Protein AF-A0A7V1QVH5-F1 (afdb_monomer)

Radius of gyration: 24.71 Å; Cα contacts (8 Å, |Δi|>4): 147; chains: 1; bounding box: 54×42×64 Å

Nearest PDB structures (foldseek):
  7lts-assembly1_C  TM=4.561E-01  e=5.294E+00  Shewanella oneidensis MR-1

Solvent-accessible surface area (backbone atoms only — not comparable to full-atom values): 6541 Å² total; per-residue (Å²): 142,83,83,88,85,90,74,91,79,78,91,80,86,75,92,77,79,94,73,88,73,81,79,69,80,68,86,77,75,68,75,82,64,64,83,45,34,80,68,56,60,80,64,64,81,41,97,46,63,67,25,20,22,31,29,40,50,62,86,35,92,90,54,47,60,48,78,48,78,42,49,52,78,61,49,65,80,40,61,83,36,74,30,20,23,38,19,18,62,64,83,28,71,87,36,72,88,15,42,53,73,54

pLDDT: mean 77.53, std 19.27, range [41.44, 97.69]

Sequence (102 aa):
MSLLRVLIASAMVVGMTLLGGIAVPRAGQAGEVPFGCAAALPLPPPSNPEKATLCHFTGSSSNPFIINEVSNSAVVSHQSHHGDCARSPGLFPSAPDNTVCF

Mean predicted aligned error: 14.35 Å

Secondary structure (DSSP, 8-state):
--------------------------TT------SSGGGGPSPPPPSSTTEEEEEEE---SSS-EEEEEEEHHHHGGGTTSTT-EEE-TTT-TTSGGGEEE-

Structure (mmCIF, N/CA/C/O backbone):
data_AF-A0A7V1QVH5-F1
#
_entry.id   AF-A0A7V1QVH5-F1
#
loop_
_atom_site.group_PDB
_atom_site.id
_atom_site.type_symbol
_atom_site.label_atom_id
_atom_site.label_alt_id
_atom_site.label_comp_id
_atom_site.label_asym_id
_atom_site.label_entity_id
_atom_site.label_seq_id
_atom_site.pdbx_PDB_ins_code
_atom_site.Cartn_x
_atom_site.Cartn_y
_atom_site.Cartn_z
_atom_site.occupancy
_atom_site.B_iso_or_equiv
_atom_site.auth_seq_id
_atom_site.auth_comp_id
_atom_site.auth_asym_id
_atom_site.auth_atom_id
_atom_site.pdbx_PDB_model_num
ATOM 1 N N . MET A 1 1 ? 42.038 2.948 -51.709 1.00 51.84 1 MET A N 1
ATOM 2 C CA . MET A 1 1 ? 42.557 4.269 -51.296 1.00 51.84 1 MET A CA 1
ATOM 3 C C . MET A 1 1 ? 41.860 5.339 -52.120 1.00 51.84 1 MET A C 1
ATOM 5 O O . MET A 1 1 ? 42.203 5.532 -53.274 1.00 51.84 1 MET A O 1
ATOM 9 N N . SER A 1 2 ? 40.844 5.984 -51.553 1.00 51.50 2 SER A N 1
ATOM 10 C CA . SER A 1 2 ? 40.346 7.277 -52.027 1.00 51.50 2 SER A CA 1
ATOM 11 C C . SER A 1 2 ? 39.976 8.061 -50.773 1.00 51.50 2 SER A C 1
ATOM 13 O O . SER A 1 2 ? 38.868 7.993 -50.251 1.00 51.50 2 SER A O 1
ATOM 15 N N . LEU A 1 3 ? 41.021 8.650 -50.192 1.00 52.62 3 LEU A N 1
ATOM 16 C CA . LEU A 1 3 ? 40.914 9.771 -49.273 1.00 52.62 3 LEU A CA 1
ATOM 17 C C . LEU A 1 3 ? 40.379 10.963 -50.073 1.00 52.62 3 LEU A C 1
ATOM 19 O O . LEU A 1 3 ? 40.672 11.065 -51.263 1.00 52.62 3 LEU A O 1
ATOM 23 N N . LEU A 1 4 ? 39.719 11.884 -49.368 1.00 50.78 4 LEU A N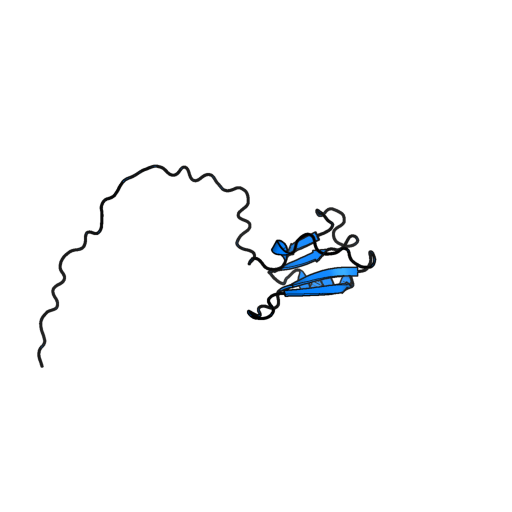 1
ATOM 24 C CA . LEU A 1 4 ? 39.385 13.251 -49.787 1.00 50.78 4 LEU A CA 1
ATOM 25 C C . LEU A 1 4 ? 37.937 13.465 -50.251 1.00 50.78 4 LEU A C 1
ATOM 27 O O . LEU A 1 4 ? 37.633 13.442 -51.440 1.00 50.78 4 LEU A O 1
ATOM 31 N N . ARG A 1 5 ? 37.073 13.778 -49.275 1.00 51.47 5 ARG A N 1
ATOM 32 C CA . ARG A 1 5 ? 36.100 14.892 -49.311 1.00 51.47 5 ARG A CA 1
ATOM 33 C C . ARG A 1 5 ? 35.477 15.081 -47.920 1.00 51.47 5 ARG A C 1
ATOM 35 O O . ARG A 1 5 ? 34.294 14.864 -47.698 1.00 51.47 5 ARG A O 1
ATOM 42 N N . VAL A 1 6 ? 36.324 15.479 -46.969 1.00 49.03 6 VAL A N 1
ATOM 43 C CA . VAL A 1 6 ? 35.904 16.210 -45.766 1.00 49.03 6 VAL A CA 1
ATOM 44 C C . VAL A 1 6 ? 35.931 17.693 -46.135 1.00 49.03 6 VAL A C 1
ATOM 46 O O . VAL A 1 6 ? 37.011 18.240 -46.310 1.00 49.03 6 VAL A O 1
ATOM 49 N N . LEU A 1 7 ? 34.756 18.300 -46.296 1.00 53.25 7 LEU A N 1
ATOM 50 C CA . LEU A 1 7 ? 34.466 19.745 -46.307 1.00 53.25 7 LEU A CA 1
ATOM 51 C C . LEU A 1 7 ? 32.983 19.834 -45.894 1.00 53.25 7 LEU A C 1
ATOM 53 O O . LEU A 1 7 ? 32.103 19.577 -46.705 1.00 53.25 7 LEU A O 1
ATOM 57 N N . ILE A 1 8 ? 32.641 19.825 -44.603 1.00 52.47 8 ILE A N 1
ATOM 58 C CA . ILE A 1 8 ? 32.399 21.021 -43.775 1.00 52.47 8 ILE A CA 1
ATOM 59 C C . ILE A 1 8 ? 31.923 22.219 -44.611 1.00 52.47 8 ILE A C 1
ATOM 61 O O . ILE A 1 8 ? 32.738 22.942 -45.176 1.00 52.47 8 ILE A O 1
ATOM 65 N N . ALA A 1 9 ? 30.609 22.451 -44.639 1.00 49.19 9 ALA A N 1
ATOM 66 C CA . ALA A 1 9 ? 30.029 23.750 -44.958 1.00 49.19 9 ALA A CA 1
ATOM 67 C C . ALA A 1 9 ? 28.696 23.936 -44.214 1.00 49.19 9 ALA A C 1
ATOM 69 O O . ALA A 1 9 ? 27.702 23.277 -44.497 1.00 49.19 9 ALA A O 1
ATOM 70 N N . SER A 1 10 ? 28.746 24.882 -43.280 1.00 50.88 10 SER A N 1
ATOM 71 C CA . SER A 1 10 ? 27.690 25.832 -42.932 1.00 50.88 10 SER A CA 1
ATOM 72 C C . SER A 1 10 ? 26.446 25.325 -42.202 1.00 50.88 10 SER A C 1
ATOM 74 O O . SER A 1 10 ? 25.403 25.014 -42.769 1.00 50.88 10 SER A O 1
ATOM 76 N N . ALA A 1 11 ? 26.558 25.424 -40.878 1.00 52.00 11 ALA A N 1
ATOM 77 C CA . ALA A 1 11 ? 25.476 25.821 -39.995 1.00 52.00 11 ALA A CA 1
ATOM 78 C C . ALA A 1 11 ? 24.720 27.056 -40.526 1.00 52.00 11 ALA A C 1
ATOM 80 O O . ALA A 1 11 ? 25.348 28.020 -40.955 1.00 52.00 11 ALA A O 1
ATOM 81 N N . MET A 1 12 ? 23.390 27.032 -40.438 1.00 46.16 12 MET A N 1
ATOM 82 C CA . MET A 1 12 ? 22.560 28.015 -39.718 1.00 46.16 12 MET A CA 1
ATOM 83 C C . MET A 1 12 ? 21.093 27.616 -39.913 1.00 46.16 12 MET A C 1
ATOM 85 O O . MET A 1 12 ? 20.412 28.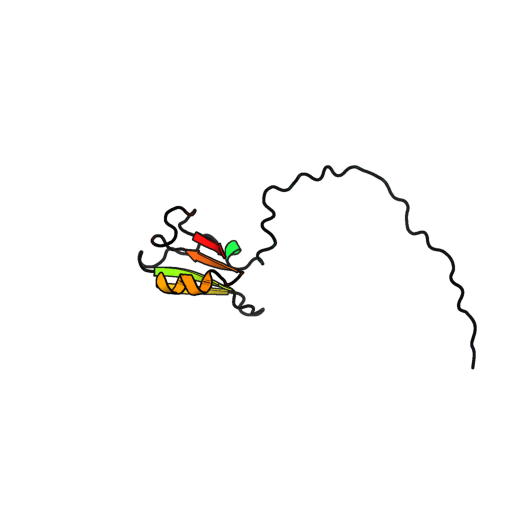026 -40.850 1.00 46.16 12 MET A O 1
ATOM 89 N N . VAL A 1 13 ? 20.633 26.746 -39.017 1.00 56.66 13 VAL A N 1
ATOM 90 C CA . VAL A 1 13 ? 19.220 26.423 -38.832 1.00 56.66 13 VAL A CA 1
ATOM 91 C C . VAL A 1 13 ? 18.549 27.627 -38.172 1.00 56.66 13 VAL A C 1
ATOM 93 O O . VAL A 1 13 ? 18.890 27.997 -37.055 1.00 56.66 13 VAL A O 1
ATOM 96 N N . VAL A 1 14 ? 17.601 28.201 -38.913 1.00 54.47 14 VAL A N 1
ATOM 97 C CA . VAL A 1 14 ? 16.332 28.774 -38.441 1.00 54.47 14 VAL A CA 1
ATOM 98 C C . VAL A 1 14 ? 16.443 29.899 -37.408 1.00 54.47 14 VAL A C 1
ATOM 100 O O . VAL A 1 14 ? 16.458 29.690 -36.198 1.00 54.47 14 VAL A O 1
ATOM 103 N N . GLY A 1 15 ? 16.362 31.130 -37.913 1.00 53.22 15 GLY A N 1
ATOM 104 C CA . GLY A 1 15 ? 15.721 32.204 -37.167 1.00 53.22 15 GLY A CA 1
ATOM 105 C C . GLY A 1 15 ? 14.207 31.997 -37.179 1.00 53.22 15 GLY A C 1
ATOM 106 O O . GLY A 1 15 ? 13.613 31.939 -38.251 1.00 53.22 15 GLY A O 1
ATOM 107 N N . MET A 1 16 ? 13.583 31.901 -36.003 1.00 56.47 16 MET A N 1
ATOM 108 C CA . MET A 1 16 ? 12.146 32.135 -35.849 1.00 56.47 16 MET A CA 1
ATOM 109 C C . MET A 1 16 ? 11.823 32.542 -34.400 1.00 56.47 16 MET A C 1
ATOM 111 O O . MET A 1 16 ? 11.758 31.723 -33.491 1.00 56.47 16 MET A O 1
ATOM 115 N N . THR A 1 17 ? 11.630 33.853 -34.241 1.00 57.88 17 THR A N 1
ATOM 116 C CA . THR A 1 17 ? 10.645 34.529 -33.375 1.00 57.88 17 THR A CA 1
ATOM 117 C C . THR A 1 17 ? 10.643 34.286 -31.860 1.00 57.88 17 THR A C 1
ATOM 119 O O . THR A 1 17 ? 10.129 33.289 -31.359 1.00 57.88 17 THR A O 1
ATOM 122 N N . LEU A 1 18 ? 11.059 35.338 -31.139 1.00 63.81 18 LEU A N 1
ATOM 123 C CA . LEU A 1 18 ? 10.596 35.668 -29.793 1.00 63.81 18 LEU A CA 1
ATOM 124 C C . LEU A 1 18 ? 9.069 35.850 -29.783 1.00 63.81 18 LEU A C 1
ATOM 126 O O . LEU A 1 18 ? 8.563 36.764 -30.429 1.00 63.81 18 LEU A O 1
ATOM 130 N N . LEU A 1 19 ? 8.368 35.072 -28.962 1.00 61.12 19 LEU A N 1
ATOM 131 C CA . LEU A 1 19 ? 7.114 35.460 -28.316 1.00 61.12 19 LEU A CA 1
ATOM 132 C C . LEU A 1 19 ? 7.166 34.908 -26.892 1.00 61.12 19 LEU A C 1
ATOM 134 O O . LEU A 1 19 ? 7.402 33.721 -26.677 1.00 61.12 19 LEU A O 1
ATOM 138 N N . GLY A 1 20 ? 7.038 35.817 -25.928 1.00 56.38 20 GLY A N 1
ATOM 139 C CA . GLY A 1 20 ? 7.173 35.539 -24.510 1.00 56.38 20 GLY A CA 1
ATOM 140 C C . GLY A 1 20 ? 6.222 34.448 -24.033 1.00 56.38 20 GLY A C 1
ATOM 141 O O . GLY A 1 20 ? 5.005 34.586 -24.110 1.00 56.38 20 GLY A O 1
ATOM 142 N N . GLY A 1 21 ? 6.797 33.393 -23.467 1.00 56.84 21 GLY A N 1
ATOM 143 C CA . GLY A 1 21 ? 6.115 32.564 -22.490 1.00 56.84 21 GLY A CA 1
ATOM 144 C C . GLY A 1 21 ? 6.431 33.123 -21.113 1.00 56.84 21 GLY A C 1
ATOM 145 O O . GLY A 1 21 ? 7.531 32.929 -20.603 1.00 56.84 21 GLY A O 1
ATOM 146 N N . ILE A 1 22 ? 5.477 33.819 -20.501 1.00 63.16 22 ILE A N 1
ATOM 147 C CA . ILE A 1 22 ? 5.412 33.874 -19.041 1.00 63.16 22 ILE A CA 1
ATOM 148 C C . ILE A 1 22 ? 5.363 32.421 -18.567 1.00 63.16 22 ILE A C 1
ATOM 150 O O . ILE A 1 22 ? 4.361 31.734 -18.757 1.00 63.16 22 ILE A O 1
ATOM 154 N N . ALA A 1 23 ? 6.470 31.929 -18.013 1.00 58.53 23 ALA A N 1
ATOM 155 C CA . ALA A 1 23 ? 6.477 30.681 -17.277 1.00 58.53 23 ALA A CA 1
ATOM 156 C C . ALA A 1 23 ? 5.596 30.903 -16.047 1.00 58.53 23 ALA A C 1
ATOM 158 O O . ALA A 1 23 ? 6.048 31.412 -15.024 1.00 58.53 23 ALA A O 1
ATOM 159 N N . VAL A 1 24 ? 4.305 30.596 -16.170 1.00 57.81 24 VAL A N 1
ATOM 160 C CA . VAL A 1 24 ? 3.451 30.438 -15.000 1.00 57.81 24 VAL A CA 1
ATOM 161 C C . VAL A 1 24 ? 4.086 29.294 -14.212 1.00 57.81 24 VAL A C 1
ATOM 163 O O . VAL A 1 24 ? 4.202 28.197 -14.769 1.00 57.81 24 VAL A O 1
ATOM 166 N N . PRO A 1 25 ? 4.536 29.495 -12.962 1.00 46.50 25 PRO A N 1
ATOM 167 C CA . PRO A 1 25 ? 4.897 28.359 -1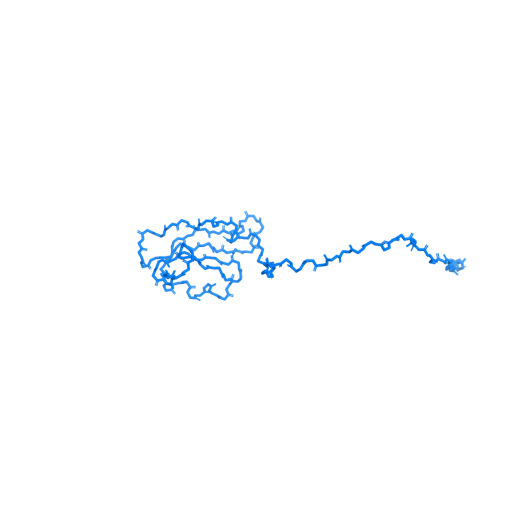2.141 1.00 46.50 25 PRO A CA 1
ATOM 168 C C . PRO A 1 25 ? 3.619 27.539 -11.984 1.00 46.50 25 PRO A C 1
ATOM 170 O O . PRO A 1 25 ? 2.645 27.985 -11.374 1.00 46.50 25 PRO A O 1
ATOM 173 N N . ARG A 1 26 ? 3.586 26.351 -12.592 1.00 49.81 26 ARG A N 1
ATOM 174 C CA . ARG A 1 26 ? 2.543 25.374 -12.314 1.00 49.81 26 ARG A CA 1
ATOM 175 C C . ARG A 1 26 ? 2.732 24.974 -10.856 1.00 49.81 26 ARG A C 1
ATOM 177 O O . ARG A 1 26 ? 3.583 24.148 -10.538 1.00 49.81 26 ARG A O 1
ATOM 184 N N . ALA A 1 27 ? 1.970 25.597 -9.964 1.00 44.03 27 ALA A N 1
ATOM 185 C CA . ALA A 1 27 ? 1.796 25.099 -8.612 1.00 44.03 27 ALA A CA 1
ATOM 186 C C . ALA A 1 27 ? 1.357 23.629 -8.730 1.00 44.03 27 ALA A C 1
ATOM 188 O O . ALA A 1 27 ? 0.296 23.344 -9.284 1.00 44.03 27 ALA A O 1
ATOM 189 N N . GLY A 1 28 ? 2.224 22.705 -8.305 1.00 44.38 28 GLY A N 1
ATOM 190 C CA . GLY A 1 28 ? 1.939 21.269 -8.306 1.00 44.38 28 GLY A CA 1
ATOM 191 C C . GLY A 1 28 ? 2.771 20.394 -9.247 1.00 44.38 28 GLY A C 1
ATOM 192 O O . GLY A 1 28 ? 2.297 19.329 -9.624 1.00 44.38 28 GLY A O 1
ATOM 193 N N . GLN A 1 29 ? 4.002 20.766 -9.609 1.00 44.56 29 GLN A N 1
ATOM 194 C CA . GLN A 1 29 ? 4.983 19.749 -10.013 1.00 44.56 29 GLN A CA 1
ATOM 195 C C . GLN A 1 29 ? 5.594 19.119 -8.756 1.00 44.56 29 GLN A C 1
ATOM 197 O O . GLN A 1 29 ? 6.731 19.395 -8.385 1.00 44.56 29 GLN A O 1
ATOM 202 N N . ALA A 1 30 ? 4.802 18.271 -8.091 1.00 43.06 30 ALA A N 1
ATOM 203 C CA . ALA A 1 30 ? 5.381 17.115 -7.426 1.00 43.06 30 ALA A CA 1
ATOM 204 C C . ALA A 1 30 ? 6.149 16.369 -8.522 1.00 43.06 30 ALA A C 1
ATOM 206 O O . ALA A 1 30 ? 5.555 16.015 -9.544 1.00 43.06 30 ALA A O 1
ATOM 207 N N . GLY A 1 31 ? 7.472 16.278 -8.373 1.00 41.44 31 GLY A N 1
ATOM 208 C CA . GLY A 1 31 ? 8.329 15.566 -9.312 1.00 41.44 31 GLY A CA 1
ATOM 209 C C . GLY A 1 31 ? 7.710 14.210 -9.611 1.00 41.44 31 GLY A C 1
ATOM 210 O O . GLY A 1 31 ? 7.296 13.520 -8.689 1.00 41.44 31 GLY A O 1
ATOM 211 N N . GLU A 1 32 ? 7.562 13.945 -10.901 1.00 43.88 32 GLU A N 1
ATOM 212 C CA . GLU A 1 32 ? 7.002 12.770 -11.560 1.00 43.88 32 GLU A CA 1
ATOM 213 C C . GLU A 1 32 ? 6.999 11.504 -10.686 1.00 43.88 32 GLU A C 1
ATOM 215 O O . GLU A 1 32 ? 7.838 10.620 -10.838 1.00 43.88 32 GLU A O 1
ATOM 220 N N . VAL A 1 33 ? 6.013 11.379 -9.792 1.00 48.09 33 VAL A N 1
ATOM 221 C CA . VAL A 1 33 ? 5.559 10.056 -9.382 1.00 48.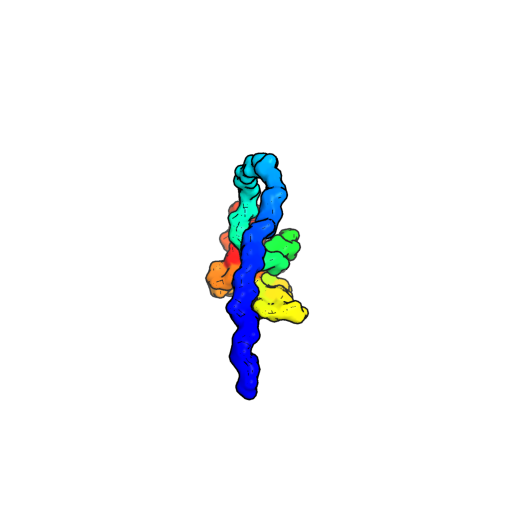09 33 VAL A CA 1
ATOM 222 C C . VAL A 1 33 ? 5.056 9.432 -10.679 1.00 48.09 33 VAL A C 1
ATOM 224 O O . VAL A 1 33 ? 4.170 10.024 -11.313 1.00 48.09 33 VAL A O 1
ATOM 227 N N . PRO A 1 34 ? 5.626 8.304 -11.152 1.00 52.81 34 PRO A N 1
ATOM 228 C CA . PRO A 1 34 ? 5.030 7.605 -12.278 1.00 52.81 34 PRO A CA 1
ATOM 229 C C . PRO A 1 34 ? 3.553 7.415 -11.931 1.00 52.81 34 PRO A C 1
ATOM 231 O O . PRO A 1 34 ? 3.221 7.263 -10.755 1.00 52.81 34 PRO A O 1
ATOM 234 N N . PHE A 1 35 ? 2.668 7.493 -12.923 1.00 58.12 35 PHE A N 1
ATOM 235 C CA . PHE A 1 35 ? 1.208 7.374 -12.797 1.00 58.12 35 PHE A CA 1
ATOM 236 C C . PHE A 1 35 ? 0.740 5.996 -12.249 1.00 58.12 35 PHE A C 1
ATOM 238 O O . PHE A 1 35 ? -0.180 5.391 -12.786 1.00 58.12 35 PHE A O 1
ATOM 245 N N . GLY A 1 36 ? 1.398 5.453 -11.226 1.00 69.19 36 GLY A N 1
ATOM 246 C CA . GLY A 1 36 ? 1.068 4.238 -10.509 1.00 69.19 36 GLY A CA 1
ATOM 247 C C . GLY A 1 36 ? -0.039 4.515 -9.505 1.00 69.19 36 GLY A C 1
ATOM 248 O O . GLY A 1 36 ? -1.135 4.937 -9.867 1.00 69.19 36 GLY A O 1
ATOM 249 N N . CYS A 1 37 ? 0.232 4.304 -8.222 1.00 82.88 37 CYS A N 1
ATOM 250 C CA . CYS A 1 37 ? -0.822 4.245 -7.217 1.00 82.88 37 CYS A CA 1
ATOM 251 C C . CYS A 1 37 ? -1.564 5.564 -6.964 1.00 82.88 37 CYS A C 1
ATOM 253 O O . CYS A 1 37 ? -2.743 5.539 -6.615 1.00 82.88 37 CYS A O 1
ATOM 255 N N . ALA A 1 38 ? -0.935 6.714 -7.219 1.00 78.75 38 ALA A N 1
ATOM 256 C CA . ALA A 1 38 ? -1.6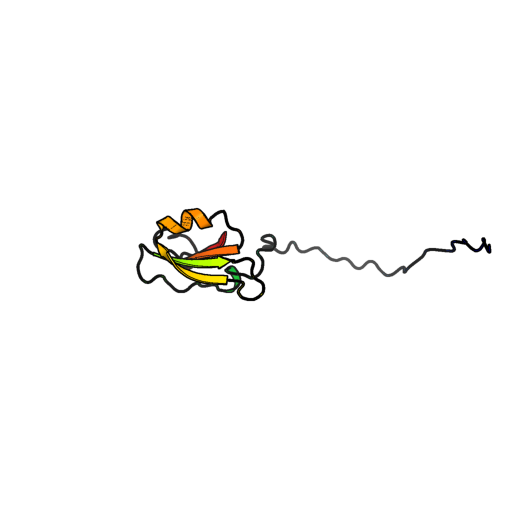00 8.013 -7.111 1.00 78.75 38 ALA A CA 1
ATOM 257 C C . ALA A 1 38 ? -2.735 8.188 -8.142 1.00 78.75 38 ALA A C 1
ATOM 259 O O . ALA A 1 38 ? -3.707 8.892 -7.876 1.00 78.75 38 ALA A O 1
ATOM 260 N N . ALA A 1 39 ? -2.648 7.519 -9.299 1.00 76.62 39 ALA A N 1
ATOM 261 C CA . ALA A 1 39 ? -3.716 7.513 -10.299 1.00 76.62 39 ALA A CA 1
ATOM 262 C C . ALA A 1 39 ? -4.891 6.596 -9.906 1.00 76.62 39 ALA A C 1
ATOM 264 O O . ALA A 1 39 ? -5.982 6.736 -10.452 1.00 76.62 39 ALA A O 1
ATOM 265 N N . ALA A 1 40 ? -4.684 5.684 -8.950 1.00 73.06 40 ALA A N 1
ATOM 266 C CA . ALA A 1 40 ? -5.703 4.769 -8.435 1.00 73.06 40 ALA A CA 1
ATOM 267 C C . ALA A 1 40 ? -6.485 5.343 -7.236 1.00 73.06 40 ALA A C 1
ATOM 269 O O . ALA A 1 40 ? -7.217 4.612 -6.570 1.00 73.06 40 ALA A O 1
ATOM 270 N N . LEU A 1 41 ? -6.318 6.635 -6.930 1.00 82.81 41 LEU A N 1
ATOM 271 C CA . LEU A 1 41 ? -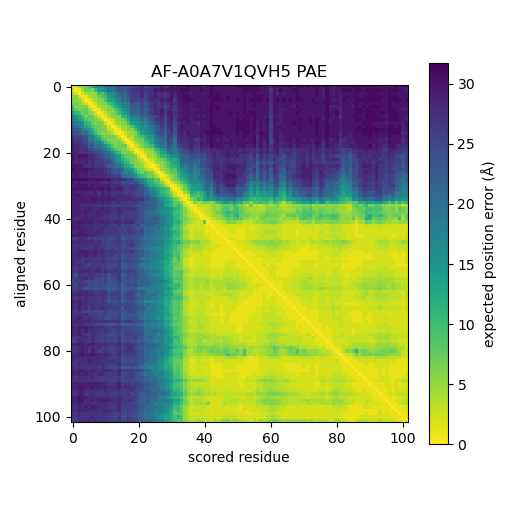6.998 7.281 -5.813 1.00 82.81 41 LEU A CA 1
ATOM 272 C C . LEU A 1 41 ? -8.463 7.642 -6.130 1.00 82.81 41 LEU A C 1
ATOM 274 O O . LEU A 1 41 ? -8.770 8.028 -7.259 1.00 82.81 41 LEU A O 1
ATOM 278 N N . PRO A 1 42 ? -9.354 7.598 -5.120 1.00 85.44 42 PRO A N 1
ATOM 279 C CA . PRO A 1 42 ? -9.087 7.156 -3.749 1.00 85.44 42 PRO A CA 1
ATOM 280 C C . PRO A 1 42 ? -8.965 5.627 -3.659 1.00 85.44 42 PRO A C 1
ATOM 282 O O . PRO A 1 42 ? -9.739 4.898 -4.276 1.00 85.44 42 PRO A O 1
ATOM 285 N N . LEU A 1 43 ? -8.0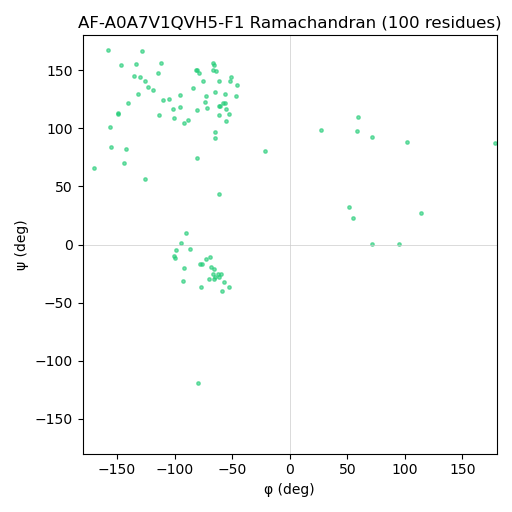25 5.133 -2.844 1.00 92.00 43 LEU A N 1
ATOM 286 C CA . LEU A 1 43 ? -7.944 3.693 -2.588 1.00 92.00 43 LEU A CA 1
ATOM 287 C C . LEU A 1 43 ? -9.212 3.210 -1.861 1.00 92.00 43 LEU A C 1
ATOM 289 O O . LEU A 1 43 ? -9.776 3.968 -1.053 1.00 92.00 43 LEU A O 1
ATOM 293 N N . PRO A 1 44 ? -9.635 1.950 -2.088 1.00 93.94 44 PRO A N 1
ATOM 294 C CA . PRO A 1 44 ? -10.716 1.332 -1.331 1.00 93.94 44 PRO A CA 1
ATOM 295 C C . PRO A 1 44 ? -10.481 1.442 0.183 1.00 93.94 44 PRO A C 1
ATOM 297 O O . PRO A 1 44 ? -9.341 1.274 0.631 1.00 93.94 44 PRO A O 1
ATOM 300 N N . PRO A 1 45 ? -11.523 1.703 0.992 1.00 95.31 45 PRO A N 1
ATOM 301 C CA . PRO A 1 45 ? -11.384 1.682 2.442 1.00 95.31 45 PRO A CA 1
ATOM 302 C C . PRO A 1 45 ? -10.965 0.276 2.906 1.00 95.31 45 PRO A C 1
ATOM 304 O O . PRO A 1 45 ? -11.458 -0.709 2.351 1.00 95.31 45 PRO A O 1
ATOM 307 N N . PRO A 1 46 ? -10.071 0.164 3.903 1.00 96.75 46 PRO A N 1
ATOM 308 C CA . PRO A 1 46 ? -9.705 -1.131 4.462 1.00 96.75 46 PRO A CA 1
ATOM 309 C C . PRO A 1 46 ? -10.896 -1.766 5.187 1.00 96.75 46 PRO A C 1
ATOM 311 O O . PRO A 1 46 ? -11.792 -1.067 5.668 1.00 96.75 46 PRO A O 1
ATOM 314 N N . SER A 1 47 ? -10.881 -3.091 5.318 1.00 96.94 47 SER A N 1
ATOM 315 C CA . SER A 1 47 ? -11.943 -3.860 5.973 1.00 96.94 47 SER A CA 1
ATOM 316 C C . SER A 1 47 ? -12.165 -3.476 7.441 1.00 96.94 47 SER A C 1
ATOM 318 O O . SER A 1 47 ? -13.262 -3.664 7.968 1.00 96.94 47 SER A O 1
ATOM 320 N N . ASN A 1 48 ? -11.138 -2.943 8.114 1.00 94.94 48 ASN A N 1
ATOM 321 C CA . ASN A 1 48 ? -11.185 -2.483 9.500 1.00 94.94 48 ASN A CA 1
ATOM 322 C C . ASN A 1 48 ? -10.052 -1.458 9.781 1.00 94.94 48 ASN A C 1
ATOM 324 O O . ASN A 1 48 ? -9.133 -1.327 8.970 1.00 94.94 48 ASN A O 1
ATOM 328 N N . PRO A 1 49 ? -10.079 -0.723 10.911 1.00 92.75 49 PRO A N 1
ATOM 329 C CA . PRO A 1 49 ? -9.131 0.370 11.170 1.00 92.75 49 PRO A CA 1
ATOM 330 C C . PRO A 1 49 ? -7.691 -0.069 11.501 1.00 92.75 49 PRO A C 1
ATOM 332 O O . PRO A 1 49 ? -6.784 0.765 11.488 1.00 92.75 49 PRO A O 1
ATOM 335 N N . GLU A 1 50 ? -7.448 -1.352 11.784 1.00 94.94 50 GLU A N 1
ATOM 336 C CA . GLU A 1 50 ? -6.104 -1.906 12.036 1.00 94.94 50 GLU A CA 1
ATOM 337 C C . GLU A 1 50 ? -5.384 -2.329 10.744 1.00 94.94 50 GLU A C 1
ATOM 339 O O . GLU A 1 50 ? -4.219 -2.755 10.757 1.00 94.94 50 GLU A O 1
ATOM 344 N N . LYS A 1 51 ? -6.088 -2.216 9.618 1.00 97.19 51 LYS A N 1
ATOM 345 C CA . LYS A 1 51 ? -5.631 -2.586 8.290 1.00 97.19 51 LYS A CA 1
ATOM 346 C C . LYS A 1 51 ? -5.445 -1.354 7.415 1.00 97.19 51 LYS A C 1
ATOM 348 O O . LYS A 1 51 ? -6.062 -0.308 7.618 1.00 97.19 51 LYS A O 1
ATOM 353 N N . ALA A 1 52 ? -4.599 -1.519 6.410 1.00 97.31 52 ALA A N 1
ATOM 354 C CA . ALA A 1 52 ? -4.376 -0.550 5.361 1.00 97.31 52 ALA A CA 1
ATOM 355 C C . ALA A 1 52 ? -4.641 -1.199 4.006 1.00 97.31 52 ALA A C 1
ATOM 357 O O . ALA A 1 52 ? -4.152 -2.299 3.738 1.00 97.31 52 ALA A O 1
ATOM 358 N N . THR A 1 53 ? -5.358 -0.496 3.136 1.00 97.69 53 THR A N 1
ATOM 359 C CA . THR A 1 53 ? -5.374 -0.830 1.713 1.00 97.69 53 THR A CA 1
ATOM 360 C C . THR A 1 53 ? -4.110 -0.250 1.101 1.00 97.69 53 THR A C 1
ATOM 362 O O . THR A 1 53 ? -3.927 0.968 1.103 1.00 97.69 53 THR A O 1
ATOM 365 N N . LEU A 1 54 ? -3.230 -1.113 0.611 1.00 95.56 54 LEU A N 1
ATOM 366 C CA . LEU A 1 54 ? -1.971 -0.751 -0.019 1.00 95.56 54 LEU A CA 1
ATOM 367 C C . LEU A 1 54 ? -2.096 -0.937 -1.528 1.00 95.56 54 LEU A C 1
ATOM 369 O O . LEU A 1 54 ? -2.410 -2.031 -1.990 1.00 95.56 54 LEU A O 1
ATOM 373 N N . CYS A 1 55 ? -1.799 0.113 -2.284 1.00 95.44 55 CYS A N 1
ATOM 374 C CA . CYS A 1 55 ? -1.392 -0.015 -3.671 1.00 95.44 55 CYS A CA 1
ATOM 375 C C . CYS A 1 55 ? 0.138 -0.025 -3.704 1.00 95.44 55 CYS A C 1
ATOM 377 O O . CYS A 1 55 ? 0.771 0.937 -3.269 1.00 95.44 55 CYS A O 1
ATOM 379 N N . HIS A 1 56 ? 0.715 -1.124 -4.180 1.00 93.56 56 HIS A N 1
ATOM 380 C CA . HIS A 1 56 ? 2.157 -1.326 -4.244 1.00 93.56 56 HIS A CA 1
ATOM 381 C C . HIS A 1 56 ? 2.623 -1.307 -5.697 1.00 93.56 56 HIS A C 1
ATOM 383 O O . HIS A 1 56 ? 2.125 -2.091 -6.512 1.00 93.56 56 HIS A O 1
ATOM 389 N N . PHE A 1 57 ? 3.572 -0.429 -6.018 1.00 91.44 57 PHE A N 1
ATOM 390 C CA . PHE A 1 57 ? 4.230 -0.396 -7.317 1.00 91.44 57 PHE A CA 1
ATOM 391 C C . PHE A 1 57 ? 5.176 -1.591 -7.437 1.00 91.44 57 PHE A C 1
ATOM 393 O O . PHE A 1 57 ? 6.011 -1.824 -6.575 1.00 91.44 57 PHE A O 1
ATOM 400 N N . THR A 1 58 ? 5.071 -2.371 -8.509 1.00 89.88 58 THR A N 1
ATOM 401 C CA . THR A 1 58 ? 5.870 -3.607 -8.641 1.00 89.88 58 THR A CA 1
ATOM 402 C C . THR A 1 58 ? 7.103 -3.439 -9.531 1.00 89.88 58 THR A C 1
ATOM 404 O O . THR A 1 58 ? 7.921 -4.352 -9.630 1.00 89.88 58 THR A O 1
ATOM 407 N N . GLY A 1 59 ? 7.203 -2.324 -10.266 1.00 85.94 59 GLY A N 1
ATOM 408 C CA . GLY A 1 59 ? 8.196 -2.141 -11.330 1.00 85.94 59 GLY A CA 1
ATOM 409 C C . GLY A 1 59 ? 7.947 -2.974 -12.597 1.00 85.94 59 GLY A C 1
ATOM 410 O O . GLY A 1 59 ? 8.723 -2.880 -13.547 1.00 85.94 59 GLY A O 1
ATOM 411 N N . SER A 1 60 ? 6.881 -3.779 -12.648 1.00 87.69 60 SER A N 1
ATOM 412 C CA . SER A 1 60 ? 6.551 -4.606 -13.812 1.00 87.69 60 SER A CA 1
ATOM 413 C C . SER A 1 60 ? 5.779 -3.819 -14.871 1.00 87.69 60 SER A C 1
ATOM 415 O O . SER A 1 60 ? 4.794 -3.154 -14.569 1.00 87.69 60 SER A O 1
ATOM 417 N N . SER A 1 61 ? 6.153 -3.960 -16.144 1.00 86.12 61 SER A N 1
ATOM 418 C CA . SER A 1 61 ? 5.391 -3.374 -17.256 1.00 86.12 61 SER A CA 1
ATOM 419 C C . SER A 1 61 ? 4.043 -4.062 -17.490 1.00 86.12 61 SER A C 1
ATOM 421 O O . SER A 1 61 ? 3.102 -3.422 -17.951 1.00 86.12 61 SER A O 1
ATOM 423 N N . SER A 1 62 ? 3.936 -5.357 -17.180 1.00 88.31 62 SER A N 1
ATOM 424 C CA . SER A 1 62 ? 2.725 -6.156 -17.403 1.00 88.31 62 SER A CA 1
ATOM 425 C C . SER A 1 62 ? 1.783 -6.186 -16.201 1.00 88.31 62 SER A C 1
ATOM 427 O O . SER A 1 62 ? 0.604 -6.487 -16.365 1.00 88.31 62 SER A O 1
ATOM 429 N N . ASN A 1 63 ? 2.287 -5.878 -15.004 1.00 88.69 63 ASN A N 1
ATOM 430 C CA . ASN A 1 63 ? 1.491 -5.795 -13.783 1.00 88.69 63 ASN A CA 1
ATOM 431 C C . ASN A 1 63 ? 2.012 -4.671 -12.872 1.00 88.69 63 ASN A C 1
ATOM 433 O O . ASN A 1 63 ? 2.626 -4.968 -11.849 1.00 88.69 63 ASN A O 1
ATOM 437 N N . PRO A 1 64 ? 1.833 -3.396 -13.251 1.00 87.25 64 PRO A N 1
ATOM 438 C CA . PRO A 1 64 ? 2.535 -2.264 -12.638 1.00 87.25 64 PRO A CA 1
ATOM 439 C C . PRO A 1 64 ? 2.181 -2.010 -11.175 1.00 87.25 64 PRO A C 1
ATOM 441 O O . PRO A 1 64 ? 2.975 -1.398 -10.460 1.00 87.25 64 PRO A O 1
ATOM 444 N N . PHE A 1 65 ? 1.026 -2.488 -10.716 1.00 91.06 65 PHE A N 1
ATOM 445 C CA . PHE A 1 65 ? 0.592 -2.333 -9.337 1.00 91.06 65 PHE A CA 1
ATOM 446 C C . PHE A 1 65 ? -0.219 -3.530 -8.855 1.00 91.06 65 PHE A C 1
ATOM 448 O O . PHE A 1 65 ? -0.884 -4.212 -9.632 1.00 91.06 65 PHE A O 1
ATOM 455 N N . ILE A 1 66 ? -0.204 -3.740 -7.544 1.00 92.69 66 ILE A N 1
ATOM 456 C CA . ILE A 1 66 ? -1.112 -4.655 -6.853 1.00 92.69 66 ILE A CA 1
ATOM 457 C C . ILE A 1 66 ? -1.827 -3.899 -5.738 1.00 92.69 66 ILE A C 1
ATOM 459 O O . ILE A 1 66 ? -1.216 -3.065 -5.072 1.00 92.69 66 ILE A O 1
ATOM 463 N N . ILE A 1 67 ? -3.118 -4.177 -5.548 1.00 94.44 67 ILE A N 1
ATOM 464 C CA . ILE A 1 67 ? -3.918 -3.582 -4.475 1.00 94.44 67 ILE A CA 1
ATOM 465 C C . ILE A 1 67 ? -4.307 -4.681 -3.504 1.00 94.44 67 ILE A C 1
ATOM 467 O O . ILE A 1 67 ? -5.118 -5.546 -3.834 1.00 94.44 67 ILE A O 1
ATOM 471 N N . ASN A 1 68 ? -3.741 -4.621 -2.305 1.00 95.56 68 ASN A N 1
ATOM 472 C CA . ASN A 1 68 ? -3.915 -5.638 -1.281 1.00 95.56 68 ASN A CA 1
ATOM 473 C C . ASN A 1 68 ? -4.214 -4.975 0.063 1.00 95.56 68 ASN A C 1
ATOM 475 O O . ASN A 1 68 ? -3.808 -3.844 0.320 1.00 95.56 68 ASN A O 1
ATOM 479 N N . GLU A 1 69 ? -4.869 -5.704 0.958 1.00 97.19 69 GLU A N 1
ATOM 480 C CA . GLU A 1 69 ? -5.034 -5.262 2.337 1.00 97.19 69 GLU A CA 1
ATOM 481 C C . GLU A 1 69 ? -3.950 -5.876 3.231 1.00 97.19 69 GLU A C 1
ATOM 483 O O . GLU A 1 69 ? -3.733 -7.089 3.236 1.00 97.19 69 GLU A O 1
ATOM 488 N N . VAL A 1 70 ? -3.270 -5.034 4.006 1.00 96.38 70 VAL A N 1
ATOM 489 C CA . VAL A 1 70 ? -2.178 -5.417 4.912 1.00 96.38 70 VAL A CA 1
ATOM 490 C C . VAL A 1 70 ? -2.433 -4.880 6.320 1.00 96.38 70 VAL A C 1
ATOM 492 O O . VAL A 1 70 ? -3.321 -4.058 6.530 1.00 96.38 70 VAL A O 1
ATOM 495 N N . SER A 1 71 ? -1.692 -5.352 7.328 1.00 96.88 71 SER A N 1
ATOM 496 C CA . SER A 1 71 ? -1.717 -4.706 8.650 1.00 96.88 71 SER A CA 1
ATOM 497 C C . SER A 1 71 ? -1.114 -3.306 8.583 1.00 96.88 71 SER A C 1
ATOM 499 O O . SER A 1 71 ? -0.177 -3.069 7.823 1.00 96.88 71 SER A O 1
ATOM 501 N N . ASN A 1 72 ? -1.576 -2.400 9.447 1.00 95.69 72 ASN A N 1
ATOM 502 C CA . ASN A 1 72 ? -0.966 -1.076 9.589 1.00 95.69 72 ASN A CA 1
ATOM 503 C C . ASN A 1 72 ? 0.555 -1.161 9.835 1.00 95.69 72 ASN A C 1
ATOM 505 O O . ASN A 1 72 ? 1.326 -0.383 9.281 1.00 95.69 72 ASN A O 1
ATOM 509 N N . SER A 1 73 ? 1.020 -2.158 10.593 1.00 94.88 73 SER A N 1
ATOM 510 C CA . SER A 1 73 ? 2.453 -2.366 10.840 1.00 94.88 73 SER A CA 1
ATOM 511 C C . SER A 1 73 ? 3.279 -2.646 9.577 1.00 94.88 73 SER A C 1
ATOM 513 O O . SER A 1 73 ? 4.457 -2.300 9.545 1.00 94.88 73 SER A O 1
ATOM 515 N N . ALA A 1 74 ? 2.683 -3.227 8.530 1.00 93.75 74 ALA A N 1
ATOM 516 C CA . ALA A 1 74 ? 3.373 -3.531 7.276 1.00 93.75 74 ALA A CA 1
ATOM 517 C C . ALA A 1 74 ? 3.559 -2.294 6.380 1.00 93.75 74 ALA A C 1
ATOM 519 O O . ALA A 1 74 ? 4.400 -2.295 5.487 1.00 93.75 74 ALA A O 1
ATOM 520 N N . VAL A 1 75 ? 2.815 -1.212 6.626 1.00 94.25 75 VAL A N 1
ATOM 521 C CA . VAL A 1 75 ? 2.921 0.017 5.824 1.00 94.25 75 VAL A CA 1
ATOM 522 C C . VAL A 1 75 ? 4.284 0.684 6.004 1.00 94.25 75 VAL A C 1
ATOM 524 O O . VAL A 1 75 ? 4.791 1.293 5.068 1.00 94.25 75 VAL A O 1
ATOM 527 N N . VAL A 1 76 ? 4.919 0.537 7.173 1.00 89.62 76 VAL A N 1
ATOM 528 C CA . VAL A 1 76 ? 6.218 1.166 7.473 1.00 89.62 76 VAL A CA 1
ATOM 529 C C . VAL A 1 76 ? 7.300 0.737 6.478 1.00 89.62 76 VAL A C 1
ATOM 531 O O . VAL A 1 76 ? 8.061 1.582 6.015 1.00 89.62 76 VAL A O 1
ATOM 534 N N . SER A 1 77 ? 7.337 -0.539 6.078 1.00 89.25 77 SER A N 1
ATOM 535 C CA . SER A 1 77 ? 8.306 -1.032 5.084 1.00 89.25 77 SER A CA 1
ATOM 536 C C . SER A 1 77 ? 8.069 -0.511 3.663 1.00 89.25 77 SER A C 1
ATOM 538 O O . SER A 1 77 ? 8.930 -0.685 2.807 1.00 89.25 77 SER A O 1
ATOM 540 N N . HIS A 1 78 ? 6.927 0.126 3.406 1.00 89.56 78 HIS A N 1
ATOM 541 C CA . HIS A 1 78 ? 6.564 0.665 2.095 1.00 89.56 78 HIS A CA 1
ATOM 542 C C . HIS A 1 78 ? 6.783 2.174 1.982 1.00 89.56 78 HIS A C 1
ATOM 544 O O . HIS A 1 78 ? 6.772 2.712 0.883 1.00 89.56 78 HIS A O 1
ATOM 550 N N . GLN A 1 79 ? 7.072 2.865 3.087 1.00 84.69 79 GLN A N 1
ATOM 551 C CA . GLN A 1 79 ? 7.294 4.317 3.074 1.00 84.69 79 GLN A CA 1
ATOM 552 C C . GLN A 1 79 ? 8.576 4.737 2.345 1.00 84.69 79 GLN A C 1
ATOM 554 O O . GLN A 1 79 ? 8.719 5.893 1.966 1.00 84.69 79 GLN A O 1
ATOM 559 N N . SER A 1 80 ? 9.523 3.815 2.165 1.00 84.25 80 SER A N 1
ATOM 560 C CA . SER A 1 80 ? 10.735 4.040 1.374 1.00 84.25 80 SER A CA 1
ATOM 561 C C . SER A 1 80 ? 10.598 3.574 -0.077 1.00 84.25 80 SER A C 1
ATOM 563 O O . SER A 1 80 ? 11.584 3.605 -0.812 1.00 84.25 80 SER A O 1
ATOM 565 N N . HIS A 1 81 ? 9.429 3.061 -0.473 1.00 79.25 81 HIS A N 1
ATOM 566 C CA . HIS A 1 81 ? 9.198 2.537 -1.809 1.00 79.25 81 HIS A CA 1
ATOM 567 C C . HIS A 1 81 ? 8.447 3.567 -2.650 1.00 79.25 81 HIS A C 1
ATOM 569 O O . HIS A 1 81 ? 7.266 3.827 -2.432 1.00 79.25 81 HIS A O 1
ATOM 575 N N .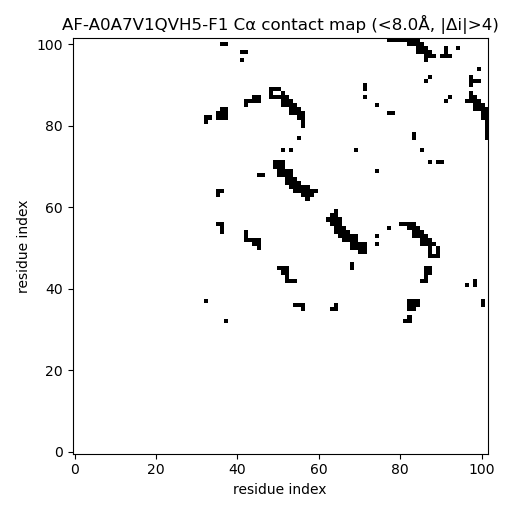 HIS A 1 82 ? 9.152 4.157 -3.615 1.00 82.81 82 HIS A N 1
ATOM 576 C CA . HIS A 1 82 ? 8.568 5.163 -4.490 1.00 82.81 82 HIS A CA 1
ATOM 577 C C . HIS A 1 82 ? 7.465 4.569 -5.366 1.00 82.81 82 HIS A C 1
ATOM 579 O O . HIS A 1 82 ? 7.662 3.557 -6.042 1.00 82.81 82 HIS A O 1
ATOM 585 N N . GLY A 1 83 ? 6.326 5.253 -5.402 1.00 87.00 83 GLY A N 1
ATOM 586 C CA . GLY A 1 83 ? 5.158 4.873 -6.185 1.00 87.00 83 GLY A CA 1
ATOM 587 C C . GLY A 1 83 ? 4.117 4.062 -5.414 1.00 87.00 83 GLY A C 1
ATOM 588 O O . GLY A 1 83 ? 3.088 3.733 -6.009 1.00 87.00 83 GLY A O 1
ATOM 589 N N . ASP A 1 84 ? 4.339 3.774 -4.127 1.00 92.75 84 ASP A N 1
ATOM 590 C CA . ASP A 1 84 ? 3.348 3.127 -3.262 1.00 92.75 84 ASP A CA 1
ATOM 591 C C . ASP A 1 84 ? 2.338 4.149 -2.725 1.00 92.75 84 ASP A C 1
ATOM 593 O O . ASP A 1 84 ? 2.654 5.315 -2.499 1.00 92.75 84 ASP A O 1
ATOM 597 N N . CYS A 1 85 ? 1.107 3.708 -2.468 1.00 93.88 85 CYS A N 1
ATOM 598 C CA . CYS A 1 85 ? 0.130 4.478 -1.699 1.00 93.88 85 CYS A CA 1
ATOM 599 C C . CYS A 1 85 ? -0.567 3.585 -0.677 1.00 93.88 85 CYS A C 1
ATOM 601 O O . CYS A 1 85 ? -0.866 2.425 -0.953 1.00 93.88 85 CYS A O 1
ATOM 603 N N . ALA A 1 86 ? -0.896 4.139 0.485 1.00 95.00 86 ALA A N 1
ATOM 604 C CA . ALA A 1 86 ? -1.601 3.430 1.541 1.00 95.00 86 ALA A CA 1
ATOM 605 C C . ALA A 1 86 ? -2.772 4.257 2.072 1.00 95.00 86 ALA A C 1
ATOM 607 O O . ALA A 1 86 ? -2.597 5.414 2.458 1.00 95.00 86 ALA A O 1
ATOM 608 N N . ARG A 1 87 ? -3.955 3.634 2.142 1.00 96.12 87 ARG A N 1
ATOM 609 C CA . ARG A 1 87 ? -5.128 4.155 2.848 1.00 96.12 87 ARG A CA 1
ATOM 610 C C . ARG A 1 87 ? -5.273 3.457 4.187 1.00 96.12 87 ARG A C 1
ATOM 612 O O . ARG A 1 87 ? -5.516 2.255 4.231 1.00 96.12 87 ARG A O 1
ATOM 619 N N . SER A 1 88 ? -5.165 4.214 5.272 1.00 96.19 88 SER 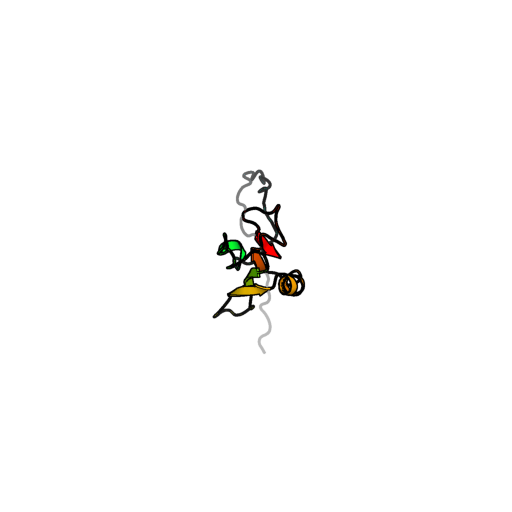A N 1
ATOM 620 C CA . SER A 1 88 ? -5.337 3.707 6.632 1.00 96.19 88 SER A CA 1
ATOM 621 C C . SER A 1 88 ? -5.899 4.799 7.542 1.00 96.19 88 SER A C 1
ATOM 623 O O . SER A 1 88 ? -5.189 5.761 7.846 1.00 96.19 88 SER A O 1
ATOM 625 N N . PRO A 1 89 ? -7.143 4.651 8.035 1.00 94.69 89 PRO A N 1
ATOM 626 C CA . PRO A 1 89 ? -7.699 5.550 9.044 1.00 94.69 89 PRO A CA 1
ATOM 627 C C . PRO A 1 89 ? -6.859 5.614 10.326 1.00 94.69 89 PRO A C 1
ATOM 629 O O . PRO A 1 89 ? -6.798 6.662 10.962 1.00 94.69 89 PRO A O 1
ATOM 632 N N . GLY A 1 90 ? -6.196 4.510 10.695 1.00 92.25 90 GLY A N 1
ATOM 633 C CA . GLY A 1 90 ? -5.370 4.429 11.901 1.00 92.25 90 GLY A CA 1
ATOM 634 C C . GLY A 1 90 ? -4.006 5.112 11.771 1.00 92.25 90 GLY A C 1
ATOM 635 O O . GLY A 1 90 ? -3.540 5.716 12.732 1.00 92.25 90 GLY A O 1
ATOM 636 N N . LEU A 1 91 ? -3.363 5.038 10.599 1.00 92.62 91 LEU A N 1
ATOM 637 C CA . LEU A 1 91 ? -2.031 5.625 10.384 1.00 92.62 91 LEU A CA 1
ATOM 638 C C . LEU A 1 91 ? -2.074 7.051 9.839 1.00 92.62 91 LEU A C 1
ATOM 640 O O . LEU A 1 91 ? -1.184 7.845 10.136 1.00 92.62 91 LEU A O 1
ATOM 644 N N . PHE A 1 92 ? -3.092 7.382 9.042 1.00 93.00 92 PHE A N 1
ATOM 645 C CA . PHE A 1 92 ? -3.191 8.663 8.344 1.00 93.00 92 PHE A CA 1
ATOM 646 C C . PHE A 1 92 ? -4.521 9.372 8.648 1.00 93.00 92 PHE A C 1
ATOM 648 O O . PHE A 1 92 ? -5.266 9.720 7.730 1.00 93.00 92 PHE A O 1
ATOM 655 N N . PRO A 1 93 ? -4.861 9.628 9.925 1.00 93.38 93 PRO A N 1
ATOM 656 C CA . PRO A 1 93 ? -6.153 10.213 10.293 1.00 93.38 93 PRO A CA 1
ATOM 657 C C . PRO A 1 93 ? -6.369 11.622 9.716 1.00 93.38 93 PRO A C 1
ATOM 659 O O . PRO A 1 93 ? -7.507 12.023 9.495 1.00 93.38 93 PRO A O 1
ATOM 662 N N . SER A 1 94 ? -5.287 12.354 9.438 1.00 93.06 94 SER A N 1
ATOM 663 C CA . SER A 1 94 ? -5.328 13.741 8.953 1.00 93.06 94 SER A CA 1
ATOM 664 C C . SER A 1 94 ? -5.151 13.883 7.438 1.00 93.06 94 SER A C 1
ATOM 666 O O . SER A 1 94 ? -5.203 14.999 6.923 1.00 93.06 94 SER A O 1
ATOM 668 N N . ALA A 1 95 ? -4.890 12.787 6.724 1.00 91.31 95 ALA A N 1
ATOM 669 C CA . ALA A 1 95 ? -4.723 12.817 5.276 1.00 91.31 95 ALA A CA 1
ATOM 670 C C . ALA A 1 95 ? -6.091 12.836 4.570 1.00 91.31 95 ALA A C 1
ATOM 672 O O . ALA A 1 95 ? -7.049 12.258 5.099 1.00 91.31 95 ALA A O 1
ATOM 673 N N . PRO A 1 96 ? -6.204 13.446 3.373 1.00 90.31 96 PRO A N 1
ATOM 674 C CA . PRO A 1 96 ? -7.413 13.324 2.569 1.00 90.31 96 PRO A CA 1
ATOM 675 C C . PRO A 1 96 ? -7.693 11.843 2.333 1.00 90.31 96 PRO A C 1
ATOM 677 O O . PRO A 1 96 ? -6.792 11.080 1.979 1.00 90.31 96 PRO A O 1
ATOM 680 N N . ASP A 1 97 ? -8.930 11.424 2.598 1.00 91.12 97 ASP A N 1
ATOM 681 C CA . ASP A 1 97 ? -9.326 10.024 2.459 1.00 91.12 97 ASP A CA 1
ATOM 682 C C . ASP A 1 97 ? -8.452 9.039 3.255 1.00 91.12 97 ASP A C 1
ATOM 684 O O . ASP A 1 97 ? -8.350 7.864 2.916 1.00 91.12 97 ASP A O 1
ATOM 688 N N . ASN A 1 98 ? -7.781 9.506 4.307 1.00 94.94 98 ASN A N 1
ATOM 689 C CA . ASN A 1 98 ? -6.800 8.734 5.060 1.00 94.94 98 ASN A CA 1
ATOM 690 C C . ASN A 1 98 ? -5.713 8.084 4.189 1.00 94.94 98 ASN A C 1
ATOM 692 O O . ASN A 1 98 ? -5.255 6.986 4.508 1.00 94.94 98 ASN A O 1
ATOM 696 N N . THR A 1 99 ? -5.338 8.728 3.078 1.00 94.06 99 THR A N 1
ATOM 697 C CA . THR A 1 99 ? -4.428 8.160 2.080 1.00 94.06 99 THR A CA 1
ATOM 698 C C . THR A 1 99 ? -3.158 8.987 1.914 1.00 94.06 99 THR A C 1
ATOM 700 O O . THR A 1 99 ? -3.213 10.206 1.770 1.00 94.06 99 THR A O 1
ATOM 703 N N . VAL A 1 100 ? -2.007 8.313 1.902 1.00 91.94 100 VAL A N 1
ATOM 704 C CA . VAL A 1 100 ? -0.685 8.905 1.645 1.00 91.94 100 VAL A CA 1
ATOM 705 C C . VAL A 1 100 ? 0.033 8.080 0.581 1.00 91.94 100 VAL A C 1
ATOM 707 O O . VAL A 1 100 ? -0.120 6.860 0.549 1.00 91.94 100 VAL A O 1
ATOM 710 N N . CYS A 1 101 ? 0.801 8.746 -0.280 1.00 91.31 101 CYS A N 1
ATOM 711 C CA . CYS A 1 101 ? 1.681 8.114 -1.262 1.00 91.31 101 CYS A CA 1
ATOM 712 C C . CYS A 1 101 ? 3.148 8.415 -0.940 1.00 91.31 101 CYS A C 1
ATOM 714 O O . CYS A 1 101 ? 3.445 9.487 -0.404 1.00 91.31 101 CYS A O 1
ATOM 716 N N . PHE A 1 102 ? 4.028 7.470 -1.262 1.00 88.12 102 PHE A N 1
ATOM 717 C CA . PHE A 1 102 ? 5.459 7.469 -0.952 1.00 88.12 102 PHE A CA 1
ATOM 718 C C . PHE A 1 102 ? 6.309 7.398 -2.233 1.00 88.12 102 PHE A C 1
ATOM 720 O O . PHE A 1 102 ? 5.791 6.907 -3.262 1.00 88.12 102 PHE A O 1
#

Foldseek 3Di:
DDDDDDDDDDDDPDDDDDDDDPPPPPPDCPPDLDCFVVVVPPADAAPDQQKKFKWAQDVDPVDGTDTDIDGPVVVVVCPPPGNMKIAHCNPQVPDVNSMDGD